Protein AF-A0A957XZV5-F1 (afdb_monomer)

Nearest PDB structures (foldseek):
  6sgz-assembly1_E  TM=3.075E-01  e=5.545E+00  Mycolicibacterium smegmatis MC2 155
  8gym-assembly1_n6  TM=3.623E-01  e=8.268E+00  Tetrahymena thermophila SB210
  8jwf-assembly1_A  TM=2.589E-01  e=3.719E+00  Plasmodium falciparum 3D7

Foldseek 3Di:
DDPCVLVVVLVVQLVVQCCCCVVPVCVPPVDLLVNLLSSLCSLLVSLLVVLCVVQVNDPVVVVVLVVLVVVVVPDPDPDRSNVSSVVSSVVSLVVSLVSCVVVVNVVSNVVSVVVSVVSSVCSVPVPPPPDPPDDDDPDDCPVCPDPVNVVVVVVVCVVVVD

pLDDT: mean 80.41, std 12.23, range [47.78, 96.62]

Mean predicted aligned error: 10.27 Å

Radius of gyration: 21.1 Å; Cα contacts (8 Å, |Δi|>4): 79; chains: 1; bounding box: 54×33×58 Å

Structure (mmCIF, N/CA/C/O backbone):
data_AF-A0A957XZV5-F1
#
_entry.id   AF-A0A957XZV5-F1
#
loop_
_atom_site.group_PDB
_atom_site.id
_atom_site.type_symbol
_atom_site.label_atom_id
_atom_site.label_alt_id
_atom_site.label_comp_id
_atom_site.label_asym_id
_atom_site.label_entity_id
_atom_site.label_seq_id
_atom_site.pdbx_PDB_ins_code
_atom_site.Cartn_x
_atom_site.Cartn_y
_atom_site.Cartn_z
_atom_site.occupancy
_atom_site.B_iso_or_equiv
_atom_site.auth_seq_id
_atom_site.auth_comp_id
_atom_site.auth_asym_id
_atom_site.auth_atom_id
_atom_site.pdbx_PDB_model_num
ATOM 1 N N . MET A 1 1 ? 14.937 -4.014 -14.383 1.00 73.31 1 MET A N 1
ATOM 2 C CA . MET A 1 1 ? 14.255 -5.087 -13.627 1.00 73.31 1 MET A CA 1
ATOM 3 C C . MET A 1 1 ? 13.323 -5.817 -14.583 1.00 73.31 1 MET A C 1
ATOM 5 O O . MET A 1 1 ? 12.602 -5.135 -15.305 1.00 73.31 1 MET A O 1
ATOM 9 N N . SER A 1 2 ? 13.385 -7.150 -14.669 1.00 85.44 2 SER A N 1
ATOM 10 C CA . SER A 1 2 ? 12.499 -7.909 -15.565 1.00 85.44 2 SER A CA 1
ATOM 11 C C . SER A 1 2 ? 11.058 -7.884 -15.053 1.00 85.44 2 SER A C 1
ATOM 13 O O . SER A 1 2 ? 10.819 -7.816 -13.847 1.00 85.44 2 SER A O 1
ATOM 15 N N . PHE A 1 3 ? 10.093 -7.979 -15.969 1.00 87.62 3 PHE A N 1
ATOM 16 C CA . PHE A 1 3 ? 8.679 -8.135 -15.627 1.00 87.62 3 PHE A CA 1
ATOM 17 C C . PHE A 1 3 ? 8.461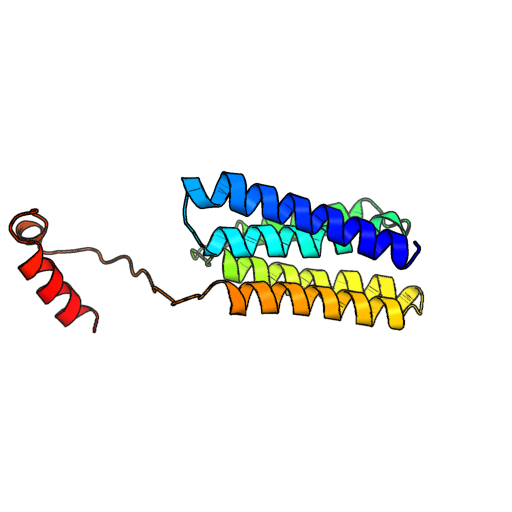 -9.376 -14.747 1.00 87.62 3 PHE A C 1
ATOM 19 O O . PHE A 1 3 ? 7.775 -9.312 -13.732 1.00 87.62 3 PHE A O 1
ATOM 26 N N . ILE A 1 4 ? 9.111 -10.490 -15.092 1.00 90.75 4 ILE A N 1
ATOM 27 C CA . ILE A 1 4 ? 8.979 -11.760 -14.367 1.00 90.75 4 ILE A CA 1
ATOM 28 C C . ILE A 1 4 ? 9.537 -11.636 -12.944 1.00 90.75 4 ILE A C 1
ATOM 30 O O . ILE A 1 4 ? 8.884 -12.072 -11.998 1.00 90.75 4 ILE A O 1
ATOM 34 N N . ASP A 1 5 ? 10.688 -10.985 -12.769 1.00 91.12 5 ASP A N 1
ATOM 35 C CA . ASP A 1 5 ? 11.313 -10.815 -11.449 1.00 91.12 5 ASP A CA 1
ATOM 36 C C . ASP A 1 5 ? 10.440 -9.955 -10.524 1.00 91.12 5 ASP A C 1
ATOM 38 O O . ASP A 1 5 ? 10.283 -10.263 -9.343 1.00 91.12 5 ASP A O 1
ATOM 42 N N . LEU A 1 6 ? 9.816 -8.903 -11.071 1.00 92.00 6 LEU A N 1
ATOM 43 C CA . LEU A 1 6 ? 8.911 -8.038 -10.314 1.00 92.00 6 LEU A CA 1
ATOM 44 C C . LEU A 1 6 ? 7.664 -8.784 -9.852 1.00 92.00 6 LEU A C 1
ATOM 46 O O . LEU A 1 6 ? 7.323 -8.741 -8.673 1.00 92.00 6 LEU A O 1
ATOM 50 N N . PHE A 1 7 ? 6.969 -9.459 -10.765 1.00 94.62 7 PHE A N 1
ATOM 51 C CA . PHE A 1 7 ? 5.702 -10.102 -10.422 1.00 94.62 7 PHE A CA 1
ATOM 52 C C . PHE A 1 7 ? 5.887 -11.384 -9.606 1.00 94.62 7 PHE A C 1
ATOM 54 O O . PHE A 1 7 ? 5.049 -11.679 -8.756 1.00 94.62 7 PHE A O 1
ATOM 61 N N . SER A 1 8 ? 6.989 -12.114 -9.794 1.00 94.25 8 SER A N 1
ATOM 62 C CA . SER A 1 8 ? 7.319 -13.267 -8.946 1.00 94.25 8 SER A CA 1
ATOM 63 C C . SER A 1 8 ? 7.685 -12.836 -7.524 1.00 94.25 8 SER A C 1
ATOM 65 O O . SER A 1 8 ? 7.135 -13.377 -6.563 1.00 94.25 8 SER A O 1
ATOM 67 N N . GLY A 1 9 ? 8.529 -11.809 -7.371 1.00 94.06 9 GLY A N 1
ATOM 68 C CA . GLY A 1 9 ? 8.841 -11.238 -6.063 1.00 94.06 9 GLY A CA 1
ATOM 69 C C . GLY A 1 9 ? 7.604 -10.651 -5.379 1.00 94.06 9 GLY A C 1
ATOM 70 O O . GLY A 1 9 ? 7.408 -10.869 -4.183 1.00 94.06 9 GLY A O 1
ATOM 71 N N . PHE A 1 10 ? 6.730 -9.985 -6.141 1.00 95.69 10 PHE A N 1
ATOM 72 C CA . PHE A 1 10 ? 5.449 -9.484 -5.649 1.00 95.69 10 PHE A CA 1
ATOM 73 C C . PHE A 1 10 ? 4.545 -10.618 -5.161 1.00 95.69 10 PHE A C 1
ATOM 75 O O . PHE A 1 10 ? 4.016 -10.538 -4.056 1.00 95.69 10 PHE A O 1
ATOM 82 N N . ALA A 1 11 ? 4.397 -11.691 -5.941 1.00 96.00 11 ALA A N 1
ATOM 83 C CA . ALA A 1 11 ? 3.568 -12.834 -5.570 1.00 96.00 11 ALA A CA 1
ATOM 84 C C . ALA A 1 11 ? 4.068 -13.508 -4.283 1.00 96.00 11 ALA A C 1
ATOM 86 O O . ALA A 1 11 ? 3.265 -13.822 -3.405 1.00 96.00 11 ALA A O 1
ATOM 87 N N . ILE A 1 12 ? 5.387 -13.672 -4.134 1.00 96.62 12 ILE A N 1
ATOM 88 C CA . ILE A 1 12 ? 5.994 -14.221 -2.913 1.00 96.62 12 ILE A CA 1
ATOM 89 C C . ILE A 1 12 ? 5.761 -13.279 -1.727 1.00 96.62 12 ILE A C 1
ATOM 91 O O . ILE A 1 12 ? 5.332 -13.731 -0.664 1.00 96.62 12 ILE A O 1
ATOM 95 N N . ASN A 1 13 ? 6.000 -11.974 -1.899 1.00 96.12 13 ASN A N 1
ATOM 96 C CA . ASN A 1 13 ? 5.767 -10.986 -0.845 1.00 96.12 13 ASN A CA 1
ATOM 97 C C . ASN A 1 13 ? 4.301 -10.981 -0.397 1.00 96.12 13 ASN A C 1
ATOM 99 O O . ASN A 1 13 ? 4.028 -11.044 0.801 1.00 96.12 13 ASN A O 1
ATOM 103 N N . LEU A 1 14 ? 3.371 -10.975 -1.352 1.00 95.75 14 LEU A N 1
ATOM 104 C CA . LEU A 1 14 ? 1.940 -10.998 -1.089 1.00 95.75 14 LEU A CA 1
ATOM 105 C C . LEU A 1 14 ? 1.525 -12.295 -0.386 1.00 95.75 14 LEU A C 1
ATOM 107 O O . LEU A 1 14 ? 0.782 -12.237 0.589 1.00 95.75 14 LEU A O 1
ATOM 111 N N . ALA A 1 15 ? 2.034 -13.451 -0.817 1.00 95.31 15 ALA A N 1
ATOM 112 C CA . ALA A 1 15 ? 1.742 -14.734 -0.180 1.00 95.31 15 ALA A CA 1
ATOM 113 C C . ALA A 1 15 ? 2.210 -14.769 1.284 1.00 95.31 15 ALA A C 1
ATOM 115 O O . ALA A 1 15 ? 1.448 -15.167 2.167 1.00 95.31 15 ALA A O 1
ATOM 116 N N . ILE A 1 16 ? 3.429 -14.294 1.558 1.00 96.12 16 ILE A N 1
ATOM 117 C CA . ILE A 1 16 ? 3.966 -14.204 2.923 1.00 96.12 16 ILE A CA 1
ATOM 118 C C . ILE A 1 16 ? 3.155 -13.205 3.755 1.00 96.12 16 ILE A C 1
ATOM 120 O O . ILE A 1 16 ? 2.782 -13.514 4.886 1.00 96.12 16 ILE A O 1
ATOM 124 N N . ALA A 1 17 ? 2.830 -12.034 3.202 1.00 94.12 17 ALA A N 1
ATOM 125 C CA . ALA A 1 17 ? 2.013 -11.035 3.885 1.00 94.12 17 ALA A CA 1
ATOM 126 C C . ALA A 1 17 ? 0.632 -11.600 4.249 1.00 94.12 17 ALA A C 1
ATOM 128 O O . ALA A 1 17 ? 0.195 -11.477 5.394 1.00 94.12 17 ALA A O 1
ATOM 129 N N . VAL A 1 18 ? -0.026 -12.294 3.316 1.00 91.81 18 VAL A N 1
ATOM 130 C CA . VAL A 1 18 ? -1.302 -12.978 3.561 1.00 91.81 18 VAL A CA 1
ATOM 131 C C . VAL A 1 18 ? -1.149 -14.056 4.631 1.00 91.81 18 VAL A C 1
ATOM 133 O O . VAL A 1 18 ? -1.994 -14.134 5.522 1.00 91.81 18 VAL A O 1
ATOM 136 N N . MET A 1 19 ? -0.073 -14.845 4.611 1.00 92.06 19 MET A N 1
ATOM 137 C CA . MET A 1 19 ? 0.179 -15.873 5.624 1.00 92.06 19 MET A CA 1
ATOM 138 C C . MET A 1 19 ? 0.368 -15.272 7.024 1.00 92.06 19 MET A C 1
ATOM 140 O O . MET A 1 19 ? -0.224 -15.768 7.979 1.00 92.06 19 MET A O 1
ATOM 144 N N . ILE A 1 20 ? 1.129 -14.184 7.157 1.00 90.38 20 ILE A N 1
ATOM 145 C CA . ILE A 1 20 ? 1.340 -13.497 8.442 1.00 90.38 20 ILE A CA 1
ATOM 146 C C . ILE A 1 20 ? 0.024 -12.905 8.947 1.00 90.38 20 ILE A C 1
ATOM 148 O O . ILE A 1 20 ? -0.378 -13.126 10.092 1.00 90.38 20 ILE A O 1
ATOM 152 N N . VAL A 1 21 ? -0.677 -12.165 8.090 1.00 89.12 21 VAL A N 1
ATOM 153 C CA . VAL A 1 21 ? -1.890 -11.454 8.494 1.00 89.12 21 VAL A CA 1
ATOM 154 C C . VAL A 1 21 ? -3.024 -12.434 8.795 1.00 89.12 21 VAL A C 1
ATOM 156 O O . VAL A 1 21 ? -3.732 -12.263 9.785 1.00 89.12 21 VAL A O 1
ATOM 159 N N . ARG A 1 22 ? -3.189 -13.492 7.997 1.00 82.50 22 ARG A N 1
ATOM 160 C CA . ARG A 1 22 ? -4.269 -14.472 8.179 1.00 82.50 22 ARG A CA 1
ATOM 161 C C . ARG A 1 22 ? -3.935 -15.548 9.211 1.00 82.50 22 ARG A C 1
ATOM 163 O O . ARG A 1 22 ? -4.824 -15.957 9.947 1.00 82.50 22 ARG A O 1
ATOM 170 N N . GLY A 1 23 ? -2.688 -16.009 9.256 1.00 84.06 23 GLY A N 1
ATOM 171 C CA . GLY A 1 23 ? -2.250 -17.093 10.137 1.00 84.06 23 GLY A CA 1
ATOM 172 C C . GLY A 1 23 ? -1.898 -16.641 11.551 1.00 84.06 23 GLY A C 1
ATOM 173 O O . GLY A 1 23 ? -2.083 -17.412 12.486 1.00 84.06 23 GLY A O 1
ATOM 174 N N . ILE A 1 24 ? -1.419 -15.404 11.720 1.00 86.00 24 ILE A N 1
ATOM 175 C CA . ILE A 1 24 ? -0.947 -14.902 13.019 1.00 86.00 24 ILE A CA 1
ATOM 176 C C . ILE A 1 24 ? -1.838 -13.766 13.522 1.00 86.00 24 ILE A C 1
ATOM 178 O O . ILE A 1 24 ? -2.352 -13.834 14.634 1.00 86.00 24 ILE A O 1
ATOM 182 N N . TYR A 1 25 ? -2.054 -12.721 12.718 1.00 83.25 25 TYR A N 1
ATOM 183 C CA . TYR A 1 25 ? -2.734 -11.514 13.203 1.00 83.25 25 TYR A CA 1
ATOM 184 C C . TYR A 1 25 ? -4.251 -11.694 13.382 1.00 83.25 25 TYR A C 1
ATOM 186 O O . TYR A 1 25 ? -4.796 -11.416 14.455 1.00 83.25 25 TYR A O 1
ATOM 194 N N . TYR A 1 26 ? -4.937 -12.164 12.338 1.00 80.38 26 TYR A N 1
ATOM 195 C CA . TYR A 1 26 ? -6.390 -12.319 12.322 1.00 80.38 26 TYR A CA 1
ATOM 196 C C . TYR A 1 26 ? -6.949 -13.185 13.466 1.00 80.38 26 TYR A C 1
ATOM 198 O O . TYR A 1 26 ? -7.911 -12.736 14.090 1.00 80.38 26 TYR A O 1
ATOM 206 N N . PRO A 1 27 ? -6.379 -14.359 13.817 1.00 74.44 27 PRO A N 1
ATOM 207 C CA . PRO A 1 27 ? -6.928 -15.177 14.901 1.00 74.44 27 PRO A CA 1
ATOM 208 C C . PRO A 1 27 ? -6.835 -14.512 16.280 1.00 74.44 27 PRO A C 1
ATOM 210 O O . PRO A 1 27 ? -7.623 -14.853 17.156 1.00 74.44 27 PRO A O 1
ATOM 213 N N . ILE A 1 28 ? -5.911 -13.565 16.474 1.00 74.12 28 ILE A N 1
ATOM 214 C CA . ILE A 1 28 ? -5.669 -12.928 17.775 1.00 74.12 28 ILE A CA 1
ATOM 215 C C . ILE A 1 28 ? -6.524 -11.671 17.955 1.00 74.12 28 ILE A C 1
ATOM 217 O O . ILE A 1 28 ? -7.136 -11.495 19.005 1.00 74.12 28 ILE A O 1
ATOM 221 N N . LYS A 1 29 ? -6.546 -10.773 16.960 1.00 68.00 29 LYS A N 1
ATOM 222 C CA . LYS A 1 29 ? -7.184 -9.449 17.098 1.00 68.00 29 LYS A CA 1
ATOM 223 C C . LYS A 1 29 ? -8.507 -9.288 16.352 1.00 68.00 29 LYS A C 1
ATOM 225 O O . LYS A 1 29 ? -9.204 -8.329 16.652 1.00 68.00 29 LYS A O 1
ATOM 230 N N . GLN A 1 30 ? -8.833 -10.168 15.397 1.00 65.88 30 GLN A N 1
ATOM 231 C CA . GLN A 1 30 ? -10.050 -10.182 14.554 1.00 65.88 30 GLN A CA 1
ATOM 232 C C . GLN A 1 30 ? -10.503 -8.839 13.930 1.00 65.88 30 GLN A C 1
ATOM 234 O O . GLN A 1 30 ? -11.541 -8.785 13.271 1.00 65.88 30 GLN A O 1
ATOM 239 N N . ASP A 1 31 ? -9.717 -7.766 14.046 1.00 70.25 31 ASP A N 1
ATOM 240 C CA . ASP A 1 31 ? -10.027 -6.470 13.459 1.00 70.25 31 ASP A CA 1
ATOM 241 C C . ASP A 1 31 ? -9.691 -6.472 11.963 1.00 70.25 31 ASP A C 1
ATOM 243 O O . ASP A 1 31 ? -8.532 -6.472 11.525 1.00 70.25 31 ASP A O 1
ATOM 247 N N . LYS A 1 32 ? -10.756 -6.475 11.163 1.00 71.31 32 LYS A N 1
ATOM 248 C CA . LYS A 1 32 ? -10.705 -6.538 9.702 1.00 71.31 32 LYS A CA 1
ATOM 249 C C . LYS A 1 32 ? -10.120 -5.267 9.072 1.00 71.31 32 LYS A C 1
ATOM 251 O O . LYS A 1 32 ? -9.586 -5.342 7.964 1.00 71.31 32 LYS A O 1
ATOM 256 N N . ASN A 1 33 ? -10.164 -4.118 9.756 1.00 73.12 33 ASN A N 1
ATOM 257 C CA . ASN A 1 33 ? -9.591 -2.869 9.240 1.00 73.12 33 ASN A CA 1
ATOM 258 C C . ASN A 1 33 ? -8.060 -2.948 9.172 1.00 73.12 33 ASN A C 1
ATOM 260 O O . ASN A 1 33 ? -7.442 -2.440 8.231 1.00 73.12 33 ASN A O 1
ATOM 264 N N . TYR A 1 34 ? -7.441 -3.636 10.133 1.00 80.50 34 TYR A N 1
ATOM 265 C CA . TYR A 1 34 ? -5.995 -3.844 10.148 1.00 80.50 34 TYR A CA 1
ATOM 266 C C . TYR A 1 34 ? -5.538 -4.888 9.129 1.00 80.50 34 TYR A C 1
ATOM 268 O O . TYR A 1 34 ? -4.479 -4.716 8.534 1.00 80.50 34 TYR A O 1
ATOM 276 N N . VAL A 1 35 ? -6.341 -5.923 8.858 1.00 85.31 35 VAL A N 1
ATOM 277 C CA . VAL A 1 35 ? -6.046 -6.895 7.788 1.00 85.31 35 VAL A CA 1
ATOM 278 C C . VAL A 1 35 ? -5.924 -6.192 6.438 1.00 85.31 35 VAL A C 1
ATOM 280 O O . VAL A 1 35 ? -4.913 -6.354 5.754 1.00 85.31 35 VAL A O 1
ATOM 283 N N . PHE A 1 36 ? -6.913 -5.356 6.096 1.00 86.38 36 PHE A N 1
ATOM 284 C CA . PHE A 1 36 ? -6.869 -4.517 4.897 1.00 86.38 36 PHE A CA 1
ATOM 285 C C . PHE A 1 36 ? -5.598 -3.663 4.874 1.00 86.38 36 PHE A C 1
ATOM 287 O O . PHE A 1 36 ? -4.824 -3.720 3.921 1.00 86.38 36 PHE A O 1
ATOM 294 N N . THR A 1 37 ? -5.367 -2.923 5.962 1.00 87.38 37 THR A N 1
ATOM 295 C CA . THR A 1 37 ? -4.233 -2.003 6.118 1.00 87.38 37 THR A CA 1
ATOM 296 C C . THR A 1 37 ? -2.904 -2.704 5.849 1.00 87.38 37 THR A C 1
ATOM 298 O O . THR A 1 37 ? -2.097 -2.215 5.063 1.00 87.38 37 THR A O 1
ATOM 301 N N . TYR A 1 38 ? -2.665 -3.862 6.467 1.00 89.00 38 TYR A N 1
ATOM 302 C CA . TYR A 1 38 ? -1.380 -4.550 6.359 1.00 89.00 38 TYR A CA 1
ATOM 303 C C . TYR A 1 38 ? -1.117 -5.108 4.962 1.00 89.00 38 TYR A C 1
ATOM 305 O O . TYR A 1 38 ? -0.011 -4.938 4.447 1.00 89.00 38 TYR A O 1
ATOM 313 N N . ILE A 1 39 ? -2.111 -5.734 4.324 1.00 92.06 39 ILE A N 1
ATOM 314 C CA . ILE A 1 39 ? -1.925 -6.286 2.973 1.00 92.06 39 ILE A CA 1
ATOM 315 C C . ILE A 1 39 ? -1.771 -5.165 1.943 1.00 92.06 39 ILE A C 1
ATOM 317 O O . ILE A 1 39 ? -0.887 -5.224 1.081 1.00 92.06 39 ILE A O 1
ATOM 321 N N . ALA A 1 40 ? -2.585 -4.116 2.059 1.00 91.25 40 ALA A N 1
ATOM 322 C CA . ALA A 1 40 ? -2.525 -2.964 1.175 1.00 91.25 40 ALA A CA 1
ATOM 323 C C . ALA A 1 40 ? -1.193 -2.205 1.322 1.00 91.25 40 ALA A C 1
ATOM 325 O O . ALA A 1 40 ? -0.559 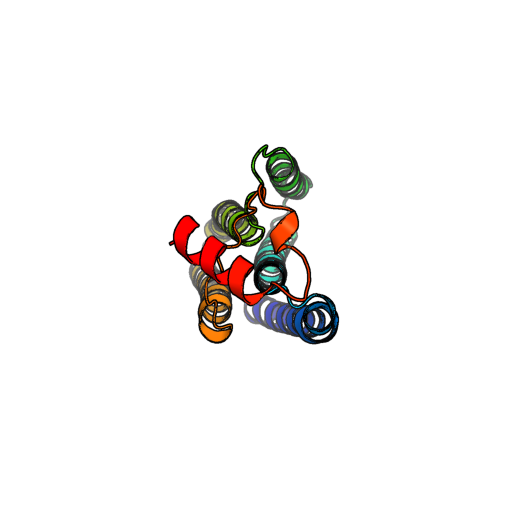-1.899 0.310 1.00 91.25 40 ALA A O 1
ATOM 326 N N . PHE A 1 41 ? -0.706 -1.989 2.554 1.00 90.00 41 PHE A N 1
ATOM 327 C CA . PHE A 1 41 ? 0.620 -1.408 2.788 1.00 90.00 41 PHE A CA 1
ATOM 328 C C . PHE A 1 41 ? 1.753 -2.280 2.262 1.00 90.00 41 PHE A C 1
ATOM 330 O O . PHE A 1 41 ? 2.633 -1.756 1.583 1.00 90.00 41 PHE A O 1
ATOM 337 N N . SER A 1 42 ? 1.733 -3.592 2.518 1.00 91.88 42 SER A N 1
ATOM 338 C CA . SER A 1 42 ? 2.767 -4.497 1.996 1.00 91.88 42 SER A CA 1
ATOM 339 C C . SER A 1 42 ? 2.853 -4.413 0.471 1.00 91.88 42 SER A C 1
ATOM 341 O O . SER A 1 42 ? 3.942 -4.285 -0.084 1.00 91.88 42 SER A O 1
ATOM 343 N N . THR A 1 43 ? 1.696 -4.394 -0.197 1.00 93.69 43 THR A N 1
ATOM 344 C CA . THR A 1 43 ? 1.582 -4.305 -1.659 1.00 93.69 43 THR A CA 1
ATOM 345 C C . THR A 1 43 ? 2.215 -3.027 -2.204 1.00 93.69 43 THR A C 1
ATOM 347 O O . THR A 1 43 ? 3.092 -3.087 -3.065 1.00 93.69 43 THR A O 1
ATOM 350 N N . ILE A 1 44 ? 1.801 -1.860 -1.703 1.00 91.31 44 ILE A N 1
ATOM 351 C C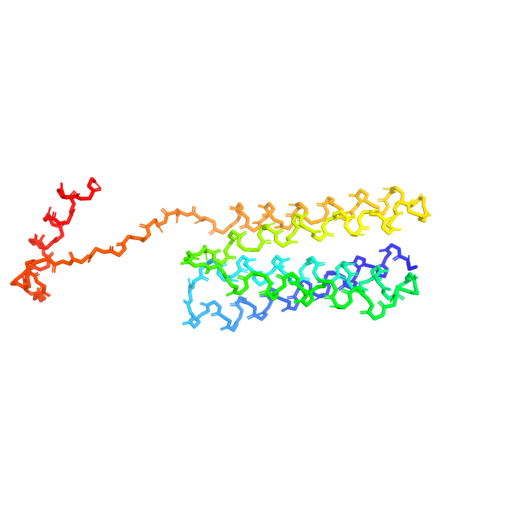A . ILE A 1 44 ? 2.299 -0.583 -2.228 1.00 91.31 44 ILE A CA 1
ATOM 352 C C . ILE A 1 44 ? 3.776 -0.360 -1.870 1.00 91.31 44 ILE A C 1
ATOM 354 O O . ILE A 1 44 ? 4.535 0.120 -2.708 1.00 91.31 44 ILE A O 1
ATOM 358 N N . ILE A 1 45 ? 4.211 -0.754 -0.665 1.00 88.56 45 ILE A N 1
ATOM 359 C CA . ILE A 1 45 ? 5.607 -0.603 -0.231 1.00 88.56 45 ILE A CA 1
ATOM 360 C C . ILE A 1 45 ? 6.518 -1.486 -1.079 1.00 88.56 45 ILE A C 1
ATOM 362 O O . ILE A 1 45 ? 7.581 -1.021 -1.481 1.00 88.56 45 ILE A O 1
ATOM 366 N N . TYR A 1 46 ? 6.102 -2.715 -1.402 1.00 91.56 46 TYR A N 1
ATOM 367 C CA . TYR A 1 46 ? 6.869 -3.587 -2.290 1.00 91.56 46 TYR A CA 1
ATOM 368 C C . TYR A 1 46 ? 7.151 -2.908 -3.636 1.00 91.56 46 TYR A C 1
ATOM 370 O O . TYR A 1 46 ? 8.311 -2.801 -4.035 1.00 91.56 46 TYR A O 1
ATOM 378 N N . PHE A 1 47 ? 6.114 -2.396 -4.311 1.00 90.56 47 PHE A N 1
ATOM 379 C CA . PHE A 1 47 ? 6.289 -1.739 -5.608 1.00 90.56 47 PHE A CA 1
ATOM 380 C C . PHE A 1 47 ? 7.114 -0.458 -5.501 1.00 90.56 47 PHE A C 1
ATOM 382 O O . PHE A 1 47 ? 8.035 -0.263 -6.293 1.00 90.56 47 PHE A O 1
ATOM 389 N N . VAL A 1 48 ? 6.838 0.387 -4.503 1.00 86.25 48 VAL A N 1
ATOM 390 C CA . VAL A 1 48 ? 7.630 1.599 -4.252 1.00 86.25 48 VAL A CA 1
ATOM 391 C C . VAL A 1 48 ? 9.105 1.232 -4.094 1.00 86.25 48 VAL A C 1
ATOM 393 O O . VAL A 1 48 ? 9.939 1.754 -4.825 1.00 86.25 48 VAL A O 1
ATOM 396 N N . MET A 1 49 ? 9.439 0.278 -3.225 1.00 83.75 49 MET A N 1
ATOM 397 C CA . MET A 1 49 ? 10.827 -0.128 -2.998 1.00 83.75 49 MET A CA 1
ATOM 398 C C . MET A 1 49 ? 11.478 -0.731 -4.246 1.00 83.75 49 MET A C 1
ATOM 400 O O . MET A 1 49 ? 12.601 -0.352 -4.574 1.00 83.75 49 MET A O 1
ATOM 404 N N . ALA A 1 50 ? 10.773 -1.597 -4.981 1.00 85.00 50 ALA A N 1
ATOM 405 C CA . ALA A 1 50 ? 11.287 -2.217 -6.202 1.00 85.00 50 ALA A CA 1
ATOM 406 C C . ALA A 1 50 ? 11.733 -1.174 -7.243 1.00 85.00 50 ALA A C 1
ATOM 408 O O . ALA A 1 50 ? 12.804 -1.302 -7.841 1.00 85.00 50 ALA A O 1
ATOM 409 N N . PHE A 1 51 ? 10.949 -0.107 -7.420 1.00 80.62 51 PHE A N 1
ATOM 410 C CA . PHE A 1 51 ? 11.291 0.955 -8.366 1.00 80.62 51 PHE A CA 1
ATOM 411 C C . PHE A 1 51 ? 12.320 1.942 -7.818 1.00 80.62 51 PHE A C 1
A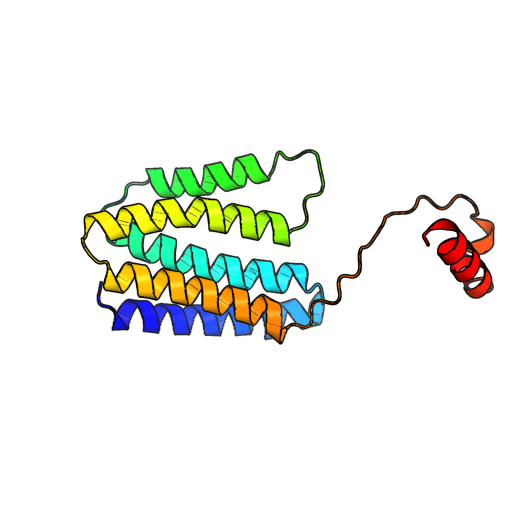TOM 413 O O . PHE A 1 51 ? 13.142 2.442 -8.587 1.00 80.62 51 PHE A O 1
ATOM 420 N N . LEU A 1 52 ? 12.356 2.169 -6.504 1.00 75.44 52 LEU A N 1
ATOM 421 C CA . LEU A 1 52 ? 13.367 3.027 -5.886 1.00 75.44 52 LEU A CA 1
ATOM 422 C C . LEU A 1 52 ? 14.772 2.449 -5.960 1.00 75.44 52 LEU A C 1
ATOM 424 O O . LEU A 1 52 ? 15.703 3.169 -6.317 1.00 75.44 52 LEU A O 1
ATOM 428 N N . THR A 1 53 ? 14.927 1.153 -5.697 1.00 69.00 53 THR A N 1
ATOM 429 C CA . THR A 1 53 ? 16.231 0.487 -5.808 1.00 69.00 53 THR A CA 1
ATOM 430 C C . THR A 1 53 ? 16.752 0.506 -7.248 1.00 69.00 53 THR A C 1
ATOM 432 O O . THR A 1 53 ? 17.957 0.553 -7.465 1.00 69.00 53 THR A O 1
ATOM 435 N N . SER A 1 54 ? 15.855 0.513 -8.239 1.00 63.91 54 SER A N 1
ATOM 436 C CA . SER A 1 54 ? 16.222 0.492 -9.660 1.00 63.91 54 SER A CA 1
ATOM 437 C C . SER A 1 54 ? 16.621 1.849 -10.251 1.00 63.91 54 SER A C 1
ATOM 439 O O . SER A 1 54 ? 17.239 1.887 -11.310 1.00 63.91 54 SER A O 1
ATOM 441 N N . ALA A 1 55 ? 16.257 2.955 -9.600 1.00 60.81 55 ALA A N 1
ATOM 442 C CA . ALA A 1 55 ? 16.315 4.290 -10.192 1.00 60.81 55 ALA A CA 1
ATOM 443 C C . ALA A 1 55 ? 17.504 5.144 -9.715 1.00 60.81 55 ALA A C 1
ATOM 445 O O . ALA A 1 55 ? 17.465 6.359 -9.889 1.00 60.81 55 ALA A O 1
ATOM 446 N N . GLU A 1 56 ? 18.512 4.547 -9.061 1.00 59.25 56 GLU A N 1
ATOM 447 C CA . GLU A 1 56 ? 19.540 5.290 -8.301 1.00 59.25 56 GLU A CA 1
ATOM 448 C C . GLU A 1 56 ? 18.903 6.372 -7.403 1.00 59.25 56 GLU A C 1
ATOM 450 O O . GLU A 1 56 ? 19.448 7.457 -7.186 1.00 59.25 56 GLU A O 1
ATOM 455 N N . LEU A 1 57 ? 17.683 6.114 -6.913 1.00 58.19 57 LEU A N 1
ATOM 456 C CA . LEU A 1 57 ? 16.936 7.102 -6.155 1.00 58.19 57 LEU A CA 1
ATOM 457 C C . LEU A 1 57 ? 17.534 7.196 -4.757 1.00 58.19 57 LEU A C 1
ATOM 459 O O . LEU A 1 57 ? 17.591 6.227 -4.001 1.00 58.19 57 LEU A O 1
ATOM 463 N N . SER A 1 58 ? 18.014 8.400 -4.456 1.00 56.84 58 SER A N 1
ATOM 464 C CA . SER A 1 58 ? 18.735 8.722 -3.237 1.00 56.84 58 SER A CA 1
ATOM 465 C C . SER A 1 58 ? 17.881 8.511 -1.986 1.00 56.84 58 SER A C 1
ATOM 467 O O . SER A 1 58 ? 16.647 8.481 -2.017 1.00 56.84 58 SER A O 1
ATOM 469 N N . VAL A 1 59 ? 18.582 8.472 -0.854 1.00 60.47 59 VAL A N 1
ATOM 470 C CA . VAL A 1 59 ? 18.109 8.644 0.529 1.00 60.47 59 VAL A CA 1
ATOM 471 C C . VAL A 1 59 ? 16.868 9.564 0.672 1.00 60.47 59 VAL A C 1
ATOM 473 O O . VAL A 1 59 ? 16.036 9.338 1.552 1.00 60.47 59 VAL A O 1
ATOM 476 N N . GLY A 1 60 ? 16.678 10.546 -0.222 1.00 64.88 60 GLY A N 1
ATOM 477 C CA . GLY A 1 60 ? 15.518 11.440 -0.288 1.00 64.88 60 GLY A CA 1
ATOM 478 C C . GLY A 1 60 ? 14.139 10.774 -0.411 1.00 64.88 60 GLY A C 1
ATOM 479 O O . GLY A 1 60 ? 13.180 11.314 0.140 1.00 64.88 60 GLY A O 1
ATOM 480 N N . VAL A 1 61 ? 13.994 9.601 -1.044 1.00 66.12 61 VAL A N 1
ATOM 481 C CA . VAL A 1 61 ? 12.666 8.942 -1.078 1.00 66.12 61 VAL A CA 1
ATOM 482 C C . VAL A 1 61 ? 12.349 8.206 0.218 1.00 66.12 61 VAL A C 1
ATOM 484 O O . VAL A 1 61 ? 11.207 8.251 0.679 1.00 66.12 61 VAL A O 1
ATOM 487 N N . GLY A 1 62 ? 13.361 7.620 0.864 1.00 68.12 62 GLY A N 1
ATOM 488 C CA . GLY A 1 62 ? 13.219 7.129 2.235 1.00 68.12 62 GLY A CA 1
ATOM 489 C C . GLY A 1 62 ? 12.723 8.248 3.157 1.00 68.12 62 GLY A C 1
ATOM 490 O O . GLY A 1 62 ? 11.738 8.068 3.871 1.00 68.12 62 GLY A O 1
ATOM 491 N N . PHE A 1 63 ? 13.314 9.443 3.045 1.00 68.19 63 PHE A N 1
ATOM 492 C CA . PHE A 1 63 ? 12.842 10.638 3.752 1.00 68.19 63 PHE A CA 1
ATOM 493 C C . PHE A 1 63 ? 11.412 11.054 3.375 1.00 68.19 63 PHE A C 1
ATOM 495 O O . PHE A 1 63 ? 10.648 11.415 4.266 1.00 68.19 63 PHE A O 1
ATOM 502 N N . GLY A 1 64 ? 11.014 10.965 2.102 1.00 70.00 64 GLY A N 1
ATOM 503 C CA . GLY A 1 64 ? 9.641 11.245 1.667 1.00 70.00 64 GLY A CA 1
ATOM 504 C C . GLY A 1 64 ? 8.606 10.313 2.307 1.00 70.00 64 GLY A C 1
ATOM 505 O O . GLY A 1 64 ? 7.574 10.774 2.795 1.00 70.00 64 GLY A O 1
ATOM 506 N N . LEU A 1 65 ? 8.909 9.013 2.390 1.00 69.81 65 LEU A N 1
ATOM 507 C CA . LEU A 1 65 ? 8.032 8.032 3.035 1.00 69.81 65 LEU A CA 1
ATOM 508 C C . LEU A 1 65 ? 7.942 8.263 4.554 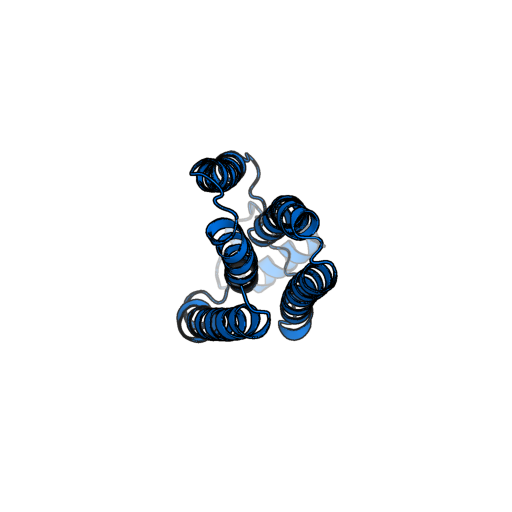1.00 69.81 65 LEU A C 1
ATOM 510 O O . LEU A 1 65 ? 6.847 8.258 5.120 1.00 69.81 65 LEU A O 1
ATOM 514 N N . PHE A 1 66 ? 9.074 8.555 5.206 1.00 66.12 66 PHE A N 1
ATOM 515 C CA . PHE A 1 66 ? 9.119 8.942 6.623 1.00 66.12 66 PHE A CA 1
ATOM 516 C C . PHE A 1 66 ? 8.368 10.253 6.909 1.00 66.12 66 PHE A C 1
ATOM 518 O O . PHE A 1 66 ? 7.703 10.362 7.943 1.00 66.12 66 PHE A O 1
ATOM 525 N N . ALA A 1 67 ? 8.424 11.236 6.006 1.00 72.38 67 ALA A N 1
ATOM 526 C CA . ALA A 1 67 ? 7.698 12.498 6.140 1.00 72.38 67 ALA A CA 1
ATOM 527 C C . ALA A 1 67 ? 6.178 12.286 6.068 1.00 72.38 67 ALA A C 1
ATOM 529 O O . ALA A 1 67 ? 5.445 12.840 6.888 1.00 72.38 67 ALA A O 1
ATOM 530 N N . ILE A 1 68 ? 5.704 11.423 5.161 1.00 71.56 68 ILE A N 1
ATOM 531 C CA . ILE A 1 68 ? 4.282 11.058 5.065 1.00 71.56 68 ILE A CA 1
ATOM 532 C C . ILE A 1 68 ? 3.809 10.399 6.368 1.00 71.56 68 ILE A C 1
ATOM 534 O O . ILE A 1 68 ? 2.794 10.818 6.926 1.00 71.56 68 ILE A O 1
ATOM 538 N N . PHE A 1 69 ? 4.562 9.433 6.908 1.00 66.12 69 PHE A N 1
ATOM 539 C CA . PHE A 1 69 ? 4.231 8.809 8.197 1.00 66.12 69 PHE A CA 1
ATOM 540 C C . PHE A 1 69 ? 4.284 9.795 9.373 1.00 66.12 69 PHE A C 1
ATOM 542 O O . PHE A 1 69 ? 3.468 9.701 10.290 1.00 66.12 69 PHE A O 1
ATOM 549 N N . SER A 1 70 ? 5.193 10.772 9.331 1.00 65.94 70 SER A N 1
ATOM 550 C CA . SER A 1 70 ? 5.286 11.821 10.352 1.00 65.94 70 SER A CA 1
ATOM 551 C C . SER A 1 70 ? 4.053 12.727 10.334 1.00 65.94 70 SER A C 1
ATOM 553 O O . SER A 1 70 ? 3.459 12.955 11.382 1.00 65.94 70 SER A O 1
ATOM 555 N N . VAL A 1 71 ? 3.606 13.179 9.156 1.00 66.88 71 VAL A N 1
ATOM 556 C CA . VAL A 1 71 ? 2.394 14.009 9.007 1.00 66.88 71 VAL A CA 1
ATOM 557 C C . VAL A 1 71 ? 1.125 13.228 9.363 1.00 66.88 71 VAL A C 1
ATOM 559 O O . VAL A 1 71 ? 0.229 13.771 10.011 1.00 66.88 71 VAL A O 1
ATOM 562 N N . LEU A 1 72 ? 1.051 11.944 8.997 1.00 64.56 72 LEU A N 1
ATOM 563 C CA . LEU A 1 72 ? -0.072 11.065 9.344 1.00 64.56 72 LEU A CA 1
ATOM 564 C C . LEU A 1 72 ? -0.227 10.860 10.860 1.00 64.56 72 LEU A C 1
ATOM 566 O O . LEU A 1 72 ? -1.348 10.673 11.330 1.00 64.56 72 LEU A O 1
ATOM 570 N N . ARG A 1 73 ? 0.863 10.949 11.634 1.00 65.50 73 ARG A N 1
ATOM 571 C CA . ARG A 1 73 ? 0.849 10.798 13.098 1.00 65.50 73 ARG A CA 1
ATOM 572 C C . ARG A 1 73 ? 0.294 12.021 13.847 1.00 65.50 73 ARG A C 1
ATOM 574 O O . ARG A 1 73 ? -0.149 11.865 14.978 1.00 65.50 73 ARG A O 1
ATOM 581 N N . TYR A 1 74 ? 0.284 13.214 13.243 1.00 55.81 74 TYR A N 1
ATOM 582 C CA . TYR A 1 74 ? -0.104 14.475 13.908 1.00 55.81 74 TYR A CA 1
ATOM 583 C C . TYR A 1 74 ? -1.571 14.893 13.699 1.00 55.81 74 TYR A C 1
ATOM 585 O O . TYR A 1 74 ? -1.928 16.057 13.882 1.00 55.81 74 TYR A O 1
ATOM 593 N N . ARG A 1 75 ? -2.449 13.965 13.312 1.00 65.81 75 ARG A N 1
ATOM 594 C CA . ARG A 1 75 ? -3.862 14.268 13.044 1.00 65.81 75 ARG A CA 1
ATOM 595 C C . ARG A 1 75 ? -4.645 14.213 14.361 1.00 65.81 75 ARG A C 1
ATOM 597 O O . ARG A 1 75 ? -4.601 13.216 15.070 1.00 65.81 75 ARG A O 1
ATOM 604 N N . THR A 1 76 ? -5.354 15.293 14.682 1.00 53.97 76 THR A N 1
ATOM 605 C CA . THR A 1 76 ? -6.139 15.470 15.918 1.00 53.97 76 THR A CA 1
ATOM 606 C C . THR A 1 76 ? -7.469 14.705 15.934 1.00 53.97 76 THR A C 1
ATOM 608 O O . THR A 1 76 ? -8.098 14.630 16.986 1.00 53.97 76 THR A O 1
ATOM 611 N N . SER A 1 77 ? -7.897 14.116 14.810 1.00 57.72 77 SER A N 1
ATOM 612 C CA . SER A 1 77 ? -9.031 13.187 14.749 1.00 57.72 77 SER A CA 1
ATOM 613 C C . SER A 1 77 ? -8.548 11.744 14.607 1.00 57.72 77 SER A C 1
ATOM 615 O O . SER A 1 77 ? -7.570 11.462 13.909 1.00 57.72 77 SER A O 1
ATOM 617 N N . THR A 1 78 ? -9.248 10.817 15.259 1.00 62.50 78 THR A N 1
ATOM 618 C CA . THR A 1 78 ? -9.048 9.369 15.133 1.00 62.50 78 THR A CA 1
ATOM 619 C C . THR A 1 78 ? -9.500 8.900 13.748 1.00 62.50 78 THR A C 1
ATOM 621 O O . THR A 1 78 ? -10.571 8.329 13.576 1.00 62.50 78 THR A O 1
ATOM 624 N N . MET A 1 79 ? -8.692 9.187 12.726 1.00 65.44 79 MET A N 1
ATOM 625 C CA . MET A 1 79 ? -8.920 8.708 11.363 1.00 65.44 79 MET A CA 1
ATOM 626 C C . MET A 1 79 ? -8.817 7.181 11.357 1.00 65.44 79 MET A C 1
ATOM 628 O O . MET A 1 79 ? -7.915 6.611 11.980 1.00 65.44 79 MET A O 1
ATOM 632 N N . SER A 1 80 ? -9.744 6.504 10.682 1.00 74.00 80 SER A N 1
ATOM 633 C CA . SER A 1 80 ? -9.727 5.043 10.661 1.00 74.00 80 SER A CA 1
ATOM 634 C C . SER A 1 80 ? -8.444 4.549 9.983 1.00 74.00 80 SER A C 1
ATOM 636 O O . SER A 1 80 ? -7.927 5.161 9.042 1.00 74.00 80 SER A O 1
ATOM 638 N N . THR A 1 81 ? -7.908 3.415 10.437 1.00 77.25 81 THR A N 1
ATOM 639 C CA . THR A 1 81 ? -6.665 2.853 9.877 1.00 77.25 81 THR A CA 1
ATOM 640 C C . THR A 1 81 ? -6.786 2.599 8.363 1.00 77.25 81 THR A C 1
ATOM 642 O O . THR A 1 81 ? -5.826 2.784 7.611 1.00 77.25 81 THR A O 1
ATOM 645 N N . ARG A 1 82 ? -8.000 2.288 7.885 1.00 78.50 82 ARG A N 1
ATOM 646 C CA . ARG A 1 82 ? -8.319 2.138 6.459 1.00 78.50 82 ARG A CA 1
ATOM 647 C C . ARG A 1 82 ? -8.150 3.449 5.682 1.00 78.50 82 ARG A C 1
ATOM 649 O O . ARG A 1 82 ? -7.488 3.453 4.648 1.00 78.50 82 ARG A O 1
ATOM 656 N N . GLU A 1 83 ? -8.705 4.560 6.162 1.00 81.81 83 GLU A N 1
ATOM 657 C CA . GLU A 1 83 ? -8.582 5.867 5.490 1.00 81.81 83 GLU A CA 1
ATOM 658 C C . GLU A 1 83 ? -7.123 6.323 5.403 1.00 81.81 83 GLU A C 1
ATOM 660 O O . GLU A 1 83 ? -6.701 6.875 4.386 1.00 81.81 83 GLU A O 1
ATOM 665 N N . MET A 1 84 ? -6.325 6.044 6.441 1.00 81.19 84 MET A N 1
ATOM 666 C CA . MET A 1 84 ? -4.883 6.325 6.415 1.00 81.19 84 MET A CA 1
ATOM 667 C C . MET A 1 84 ? -4.179 5.515 5.326 1.00 81.19 84 MET A C 1
ATOM 669 O O . MET A 1 84 ? -3.328 6.047 4.613 1.00 81.19 84 MET A O 1
ATOM 673 N N . THR A 1 85 ? -4.572 4.252 5.169 1.00 85.75 85 THR A N 1
ATOM 674 C CA . THR A 1 85 ? -4.042 3.355 4.137 1.00 85.75 85 THR A CA 1
ATOM 675 C C . THR A 1 85 ? -4.368 3.861 2.735 1.00 85.75 85 THR A C 1
ATOM 677 O O . THR A 1 85 ? -3.470 3.976 1.903 1.00 85.75 85 THR A O 1
ATOM 680 N N . TYR A 1 86 ? -5.627 4.228 2.475 1.00 87.06 86 TYR A N 1
ATOM 681 C CA . TYR A 1 86 ? -6.026 4.794 1.183 1.00 87.06 86 TYR A CA 1
ATOM 682 C C . TYR A 1 86 ? -5.283 6.095 0.877 1.00 87.06 86 TYR A C 1
ATOM 684 O O . TYR A 1 86 ? -4.768 6.255 -0.230 1.00 87.06 86 TYR A O 1
ATOM 692 N N . LEU A 1 87 ? -5.160 6.997 1.857 1.00 85.12 87 LEU A N 1
ATOM 693 C CA . LEU A 1 87 ? -4.420 8.243 1.669 1.00 85.12 87 LEU A CA 1
ATOM 694 C C . LEU A 1 87 ? -2.965 7.974 1.275 1.00 85.12 87 LEU A C 1
ATOM 696 O O . LEU A 1 87 ? -2.447 8.577 0.339 1.00 85.12 87 LEU A O 1
ATOM 700 N N . PHE A 1 88 ? -2.312 7.050 1.972 1.00 84.38 88 PHE A N 1
ATOM 701 C CA . PHE A 1 88 ? -0.937 6.680 1.676 1.00 84.38 88 PHE A CA 1
ATOM 702 C C . PHE A 1 88 ? -0.781 6.103 0.267 1.00 84.38 88 PHE A C 1
ATOM 704 O O . PHE A 1 88 ? 0.136 6.500 -0.446 1.00 84.38 88 PHE A O 1
ATOM 711 N N . ILE A 1 89 ? -1.686 5.217 -0.162 1.00 88.69 89 ILE A N 1
ATOM 712 C CA . ILE A 1 89 ? -1.663 4.644 -1.515 1.00 88.69 89 ILE A CA 1
ATOM 713 C C . ILE A 1 89 ? -1.804 5.743 -2.568 1.00 88.69 89 ILE A C 1
ATOM 715 O O . ILE A 1 89 ? -1.017 5.790 -3.511 1.00 88.69 89 ILE A O 1
ATOM 719 N N . VAL A 1 90 ? -2.757 6.661 -2.388 1.00 89.19 90 VAL A N 1
ATOM 720 C CA . VAL A 1 90 ? -2.987 7.772 -3.325 1.00 89.19 90 VAL A CA 1
ATOM 721 C C . VAL A 1 90 ? -1.782 8.715 -3.394 1.00 89.19 90 VAL A C 1
ATOM 723 O O . VAL A 1 90 ? -1.493 9.239 -4.465 1.00 89.19 90 VAL A O 1
ATOM 726 N N . ILE A 1 91 ? -1.040 8.900 -2.298 1.00 85.00 91 ILE A N 1
ATOM 727 C CA . ILE A 1 91 ? 0.195 9.702 -2.289 1.00 85.00 91 ILE A CA 1
ATOM 728 C C . ILE A 1 91 ? 1.373 8.940 -2.923 1.00 85.00 91 ILE A C 1
ATOM 730 O O . ILE A 1 91 ? 2.188 9.536 -3.629 1.00 85.00 91 ILE A O 1
ATOM 734 N N . ALA A 1 92 ? 1.474 7.629 -2.699 1.00 84.12 92 ALA A N 1
ATOM 735 C CA . ALA A 1 92 ? 2.554 6.797 -3.229 1.00 84.12 92 ALA A CA 1
ATOM 736 C C . ALA A 1 92 ? 2.432 6.552 -4.746 1.00 84.12 92 ALA A C 1
ATOM 738 O O . ALA A 1 92 ? 3.447 6.478 -5.444 1.00 84.12 92 ALA A O 1
ATOM 739 N N . LEU A 1 93 ? 1.204 6.463 -5.270 1.00 89.25 93 LEU A N 1
ATOM 740 C CA . LEU A 1 93 ? 0.922 6.185 -6.682 1.00 89.25 93 LEU A CA 1
ATOM 741 C C . LEU A 1 93 ? 1.594 7.180 -7.653 1.00 89.25 93 LEU A C 1
ATOM 743 O O . LEU A 1 93 ? 2.298 6.720 -8.553 1.00 89.25 93 LEU A O 1
ATOM 747 N N . PRO A 1 94 ? 1.468 8.516 -7.500 1.00 87.38 94 PRO A N 1
ATOM 748 C CA . PRO A 1 94 ? 2.159 9.482 -8.357 1.00 87.38 94 PRO A CA 1
ATOM 749 C C . PRO A 1 94 ? 3.682 9.350 -8.328 1.00 87.38 94 PRO A C 1
ATOM 751 O O . PRO A 1 94 ? 4.326 9.488 -9.368 1.00 87.38 94 PRO A O 1
ATOM 754 N N . VAL A 1 95 ? 4.260 9.062 -7.156 1.00 81.44 95 VAL A N 1
ATOM 755 C CA . VAL A 1 95 ? 5.711 8.878 -7.003 1.00 81.44 95 VAL A CA 1
ATOM 756 C C . VAL A 1 95 ? 6.170 7.682 -7.833 1.00 81.44 95 VAL A C 1
ATOM 758 O O . VAL A 1 95 ? 7.085 7.807 -8.644 1.00 81.44 95 VAL A O 1
ATOM 761 N N . MET A 1 96 ? 5.486 6.547 -7.696 1.00 86.25 96 MET A N 1
ATOM 762 C CA . MET A 1 96 ? 5.771 5.333 -8.460 1.00 86.25 96 MET A CA 1
ATOM 763 C C . MET A 1 96 ? 5.550 5.532 -9.970 1.00 86.25 96 MET A C 1
ATOM 765 O O . MET A 1 96 ? 6.415 5.184 -10.776 1.00 86.25 96 MET A O 1
ATOM 769 N N . ASN A 1 97 ? 4.425 6.138 -10.362 1.00 88.94 97 ASN A N 1
ATOM 770 C CA . ASN A 1 97 ? 4.091 6.379 -11.768 1.00 88.94 97 ASN A CA 1
ATOM 771 C C . ASN A 1 97 ? 5.106 7.312 -12.441 1.00 88.94 97 ASN A C 1
ATOM 773 O O . ASN A 1 97 ? 5.527 7.041 -13.562 1.00 88.94 97 ASN A O 1
ATOM 777 N N . SER A 1 98 ? 5.568 8.354 -11.743 1.00 84.38 98 SER A N 1
ATOM 778 C CA . SER A 1 98 ? 6.604 9.270 -12.239 1.00 84.38 98 SER A CA 1
ATOM 779 C C . SER A 1 98 ? 7.917 8.548 -12.570 1.00 84.38 98 SER A C 1
ATOM 781 O O . SER A 1 98 ? 8.527 8.815 -13.606 1.00 84.38 98 SER A O 1
ATOM 783 N N . ILE A 1 99 ? 8.330 7.582 -11.740 1.00 81.44 99 ILE A N 1
ATOM 784 C CA . ILE A 1 99 ? 9.548 6.787 -11.971 1.00 81.44 99 ILE A CA 1
ATOM 785 C C . ILE A 1 99 ? 9.393 5.910 -13.221 1.00 81.44 99 ILE A C 1
ATOM 787 O O . ILE A 1 99 ? 10.271 5.890 -14.083 1.00 81.44 99 ILE A O 1
ATOM 791 N N . LEU A 1 100 ? 8.253 5.231 -13.354 1.00 82.81 100 LEU A N 1
ATOM 792 C CA . LEU A 1 100 ? 7.959 4.342 -14.483 1.00 82.81 100 LEU A CA 1
ATOM 793 C C . LEU A 1 100 ? 7.821 5.088 -15.818 1.00 82.81 100 LEU A C 1
ATOM 795 O O . LEU A 1 100 ? 8.272 4.592 -16.855 1.00 82.81 100 LEU A O 1
ATOM 799 N N . MET A 1 101 ? 7.245 6.294 -15.796 1.00 83.69 101 MET A N 1
ATOM 800 C CA . MET A 1 101 ? 7.116 7.144 -16.983 1.00 83.69 101 MET A CA 1
ATOM 801 C C . MET A 1 101 ? 8.477 7.601 -17.522 1.00 83.69 101 MET A C 1
ATOM 803 O O . MET A 1 101 ? 8.651 7.651 -18.738 1.00 83.69 101 MET A O 1
ATOM 807 N N . ARG A 1 102 ? 9.467 7.866 -16.654 1.00 77.94 102 ARG A N 1
ATOM 808 C CA . ARG A 1 102 ? 10.833 8.235 -17.087 1.00 77.94 102 ARG A CA 1
ATOM 809 C C . ARG A 1 102 ? 11.515 7.137 -17.902 1.00 77.94 102 ARG A C 1
ATOM 811 O O . ARG A 1 102 ? 12.268 7.446 -18.816 1.00 77.94 102 ARG A O 1
ATOM 818 N N . GLY A 1 103 ? 11.231 5.872 -17.595 1.00 72.75 103 GLY A N 1
ATOM 819 C CA . GLY A 1 103 ? 11.751 4.721 -18.339 1.00 72.75 103 GLY A CA 1
ATOM 820 C C . GLY A 1 103 ? 10.980 4.389 -19.622 1.00 72.75 103 GLY A C 1
ATOM 821 O O . GLY A 1 103 ? 11.264 3.363 -20.232 1.00 72.75 103 GLY A O 1
ATOM 822 N N . ASN A 1 104 ? 9.975 5.194 -20.005 1.00 75.25 104 ASN A N 1
ATOM 823 C CA . ASN A 1 104 ? 9.027 4.919 -21.096 1.00 75.25 104 ASN A CA 1
ATOM 824 C C . ASN A 1 104 ? 8.349 3.530 -20.993 1.00 75.25 104 ASN A C 1
ATOM 826 O O . ASN A 1 104 ? 7.927 2.940 -21.988 1.00 75.25 104 ASN A O 1
ATOM 830 N N . ALA A 1 105 ? 8.239 2.991 -19.774 1.00 81.88 105 ALA A N 1
ATOM 831 C CA . ALA A 1 105 ? 7.789 1.628 -19.502 1.00 81.88 105 ALA A CA 1
ATOM 832 C C . ALA A 1 105 ? 6.264 1.559 -19.302 1.00 81.88 105 ALA A C 1
ATOM 834 O O . ALA A 1 105 ? 5.776 1.088 -18.273 1.00 81.88 105 ALA A O 1
ATOM 835 N N . TRP A 1 106 ? 5.492 2.023 -20.291 1.00 86.81 106 TRP A N 1
ATOM 836 C CA . TRP A 1 106 ? 4.026 2.131 -20.209 1.00 86.81 106 TRP A CA 1
ATOM 837 C C . TRP A 1 106 ? 3.323 0.807 -19.892 1.00 86.81 106 TRP A C 1
ATO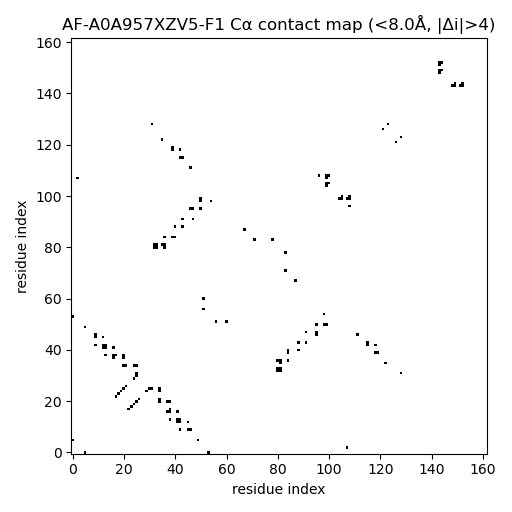M 839 O O . TRP A 1 106 ? 2.396 0.780 -19.087 1.00 86.81 106 TRP A O 1
ATOM 849 N N . ALA A 1 107 ? 3.793 -0.305 -20.465 1.00 89.31 107 ALA A N 1
ATOM 850 C CA . ALA A 1 107 ? 3.239 -1.628 -20.179 1.00 89.31 107 ALA A CA 1
ATOM 851 C C . ALA A 1 107 ? 3.441 -2.034 -18.708 1.00 89.31 107 ALA A C 1
ATOM 853 O O . ALA A 1 107 ? 2.529 -2.563 -18.076 1.00 89.31 107 ALA A O 1
ATOM 854 N N . MET A 1 108 ? 4.616 -1.739 -18.145 1.00 89.44 108 MET A N 1
ATOM 855 C CA . MET A 1 108 ? 4.922 -2.028 -16.743 1.00 89.44 108 MET A CA 1
ATOM 856 C C . MET A 1 108 ? 4.114 -1.128 -15.807 1.00 89.44 108 MET A C 1
ATOM 858 O O . MET A 1 108 ? 3.572 -1.610 -14.817 1.00 89.44 108 MET A O 1
ATOM 862 N N . LEU A 1 109 ? 3.957 0.150 -16.164 1.00 91.62 109 LEU A N 1
ATOM 863 C CA . LEU A 1 109 ? 3.089 1.091 -15.458 1.00 91.62 109 LEU A CA 1
ATOM 864 C C . LEU A 1 109 ? 1.654 0.577 -15.378 1.00 91.62 109 LEU A C 1
ATOM 866 O O . LEU A 1 109 ? 1.099 0.495 -14.281 1.00 91.62 109 LEU A O 1
ATOM 870 N N . LEU A 1 110 ? 1.064 0.199 -16.513 1.00 92.75 110 LEU A N 1
ATOM 871 C CA . LEU A 1 110 ? -0.301 -0.323 -16.549 1.00 92.75 110 LEU A CA 1
ATOM 872 C C . LEU A 1 110 ? -0.434 -1.610 -15.732 1.00 92.75 110 LEU A C 1
ATOM 874 O O . LEU A 1 110 ? -1.369 -1.727 -14.944 1.00 92.75 110 LEU A O 1
ATOM 878 N N . ALA A 1 111 ? 0.519 -2.538 -15.857 1.00 93.75 111 ALA A N 1
ATOM 879 C CA . ALA A 1 111 ? 0.488 -3.800 -15.125 1.00 93.75 111 ALA A CA 1
ATOM 880 C C . ALA A 1 111 ? 0.569 -3.603 -13.601 1.00 93.75 111 ALA A C 1
ATOM 882 O O . ALA A 1 111 ? -0.179 -4.238 -12.861 1.00 93.75 111 ALA A O 1
ATOM 883 N N . VAL A 1 112 ? 1.434 -2.704 -13.122 1.00 93.62 112 VAL A N 1
ATOM 884 C CA . VAL A 1 112 ? 1.573 -2.421 -11.684 1.00 93.62 112 VAL A CA 1
ATOM 885 C C . VAL A 1 112 ? 0.331 -1.726 -11.130 1.00 93.62 112 VAL A C 1
ATOM 887 O O . VAL A 1 112 ? -0.189 -2.143 -10.096 1.00 93.62 112 VAL A O 1
ATOM 890 N N . ASN A 1 113 ? -0.193 -0.710 -11.823 1.00 94.94 113 ASN A N 1
ATOM 891 C CA . ASN A 1 113 ? -1.425 -0.039 -11.393 1.00 94.94 113 ASN A CA 1
ATOM 892 C C . ASN A 1 113 ? -2.610 -1.016 -11.383 1.00 94.94 113 ASN A C 1
ATOM 894 O O . ASN A 1 113 ? -3.375 -1.039 -10.420 1.00 94.94 113 ASN A O 1
ATOM 898 N N . ALA A 1 114 ? -2.726 -1.871 -12.403 1.00 95.81 114 ALA A N 1
ATOM 899 C CA . ALA A 1 114 ? -3.742 -2.917 -12.448 1.00 95.81 114 ALA A CA 1
ATOM 900 C C . ALA A 1 114 ? -3.592 -3.917 -11.291 1.00 95.81 114 ALA A C 1
ATOM 902 O O . ALA A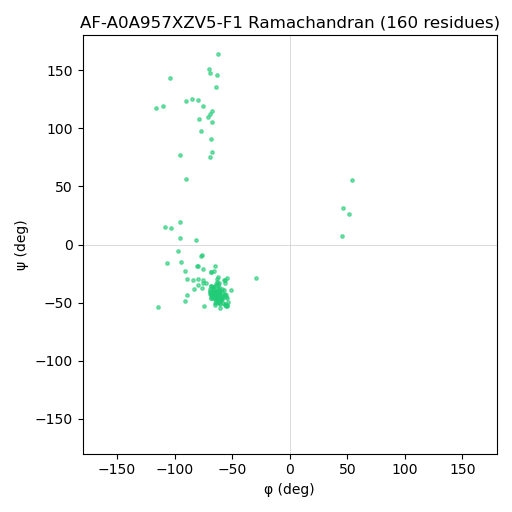 1 114 ? -4.593 -4.284 -10.683 1.00 95.81 114 ALA A O 1
ATOM 903 N N . ALA A 1 115 ? -2.366 -4.317 -10.939 1.00 95.38 115 ALA A N 1
ATOM 904 C CA . ALA A 1 115 ? -2.115 -5.221 -9.817 1.00 95.38 115 ALA A CA 1
ATOM 905 C C . ALA A 1 115 ? -2.505 -4.600 -8.467 1.00 95.38 115 ALA A C 1
ATOM 907 O O . ALA A 1 115 ? -3.151 -5.261 -7.656 1.00 95.38 115 ALA A O 1
ATOM 908 N N . ILE A 1 116 ? -2.176 -3.322 -8.242 1.00 94.69 116 ILE A N 1
ATOM 909 C CA . ILE A 1 116 ? -2.580 -2.592 -7.030 1.00 94.69 116 ILE A CA 1
ATOM 910 C C . ILE A 1 116 ? -4.108 -2.527 -6.940 1.00 94.69 116 ILE A C 1
ATOM 912 O O . ILE A 1 116 ? -4.673 -2.874 -5.904 1.00 94.69 116 ILE A O 1
ATOM 916 N N . ILE A 1 117 ? -4.781 -2.140 -8.028 1.00 94.88 117 ILE A N 1
ATOM 917 C CA . ILE A 1 117 ? -6.249 -2.087 -8.079 1.00 94.88 117 ILE A CA 1
ATOM 918 C C . ILE A 1 117 ? -6.846 -3.473 -7.830 1.00 94.88 117 ILE A C 1
ATOM 920 O O . ILE A 1 117 ? -7.788 -3.588 -7.053 1.00 94.88 117 ILE A O 1
ATOM 924 N N . ALA A 1 118 ? -6.292 -4.525 -8.438 1.00 94.25 118 ALA A N 1
ATOM 925 C CA . ALA A 1 118 ? -6.768 -5.891 -8.259 1.00 94.25 118 ALA A CA 1
ATOM 926 C C . ALA A 1 118 ? -6.663 -6.343 -6.798 1.00 94.25 118 ALA A C 1
ATOM 928 O O . ALA A 1 118 ? -7.635 -6.872 -6.265 1.00 94.25 118 ALA A O 1
ATOM 929 N N . VAL A 1 119 ? -5.533 -6.085 -6.126 1.00 93.00 119 VAL A N 1
ATOM 930 C CA . VAL A 1 119 ? -5.393 -6.402 -4.697 1.00 93.00 119 VAL A CA 1
ATOM 931 C C . VAL A 1 119 ? -6.405 -5.623 -3.869 1.00 93.00 119 VAL A C 1
ATOM 933 O O . VAL A 1 119 ? -7.122 -6.235 -3.087 1.00 93.00 119 VAL A O 1
ATOM 936 N N . LEU A 1 120 ? -6.513 -4.304 -4.050 1.00 91.50 120 LEU A N 1
ATOM 937 C CA . LEU A 1 120 ? -7.471 -3.498 -3.286 1.00 91.50 120 LEU A CA 1
ATOM 938 C C . LEU A 1 120 ? -8.911 -3.951 -3.520 1.00 91.50 120 LEU A C 1
ATOM 940 O O . LEU A 1 120 ? -9.675 -4.065 -2.570 1.00 91.50 120 LEU A O 1
ATOM 944 N N . PHE A 1 121 ? -9.262 -4.279 -4.761 1.00 90.38 121 PHE A N 1
ATOM 945 C CA . PHE A 1 121 ? -10.587 -4.770 -5.110 1.00 90.38 121 PHE A CA 1
ATOM 946 C C . PHE A 1 121 ? -10.889 -6.135 -4.483 1.00 90.38 121 PHE A C 1
ATOM 948 O O . PHE A 1 121 ? -11.980 -6.331 -3.952 1.00 90.38 121 PHE A O 1
ATOM 955 N N . VAL A 1 122 ? -9.936 -7.073 -4.509 1.00 89.44 122 VAL A N 1
ATOM 956 C CA . VAL A 1 122 ? -10.075 -8.381 -3.844 1.00 89.44 122 VAL A CA 1
ATOM 957 C C . VAL A 1 122 ? -10.207 -8.199 -2.335 1.00 89.44 122 VAL A C 1
ATOM 959 O O . VAL A 1 122 ? -11.091 -8.803 -1.731 1.00 89.44 122 VAL A O 1
ATOM 962 N N . LEU A 1 123 ? -9.388 -7.328 -1.736 1.00 85.56 123 LEU A N 1
ATOM 963 C CA . LEU A 1 123 ? -9.488 -7.000 -0.317 1.00 85.56 123 LEU A CA 1
ATOM 964 C C . LEU A 1 123 ? -10.869 -6.432 0.024 1.00 85.56 123 LEU A C 1
ATOM 966 O O . LEU A 1 123 ? -11.462 -6.886 0.995 1.00 85.56 123 LEU A O 1
ATOM 970 N N . GLU A 1 124 ? -11.393 -5.502 -0.781 1.00 82.94 124 GLU A N 1
ATOM 971 C CA . GLU A 1 124 ? -12.707 -4.866 -0.594 1.00 82.94 124 GLU A CA 1
ATOM 972 C C . GLU A 1 124 ? -13.874 -5.854 -0.769 1.00 82.94 124 GLU A C 1
ATOM 974 O O . GLU A 1 124 ? -14.835 -5.836 0.002 1.00 82.94 124 GLU A O 1
ATOM 979 N N . ARG A 1 125 ? -13.794 -6.744 -1.767 1.00 76.38 125 ARG A N 1
ATOM 980 C CA . ARG A 1 125 ? -14.906 -7.615 -2.174 1.00 76.38 125 ARG A CA 1
ATOM 981 C C . ARG A 1 125 ? -14.960 -8.952 -1.439 1.00 76.38 125 ARG A C 1
ATOM 983 O O . ARG A 1 125 ? -16.051 -9.378 -1.065 1.00 76.38 125 ARG A O 1
ATOM 990 N N . GLU A 1 126 ? -13.833 -9.635 -1.250 1.00 63.03 126 GLU A N 1
ATOM 991 C CA . GLU A 1 126 ? -13.836 -10.984 -0.660 1.00 63.03 126 GLU A CA 1
ATOM 992 C C . GLU A 1 126 ? -13.958 -10.983 0.867 1.00 63.03 126 GLU A C 1
ATOM 994 O O . GLU A 1 126 ? -14.352 -11.994 1.449 1.00 63.03 126 GLU A O 1
ATOM 999 N N . TRP A 1 127 ? -13.679 -9.860 1.539 1.00 60.38 127 TRP A N 1
ATOM 1000 C CA . TRP A 1 127 ? -13.658 -9.821 3.005 1.00 60.38 127 TRP A CA 1
ATOM 1001 C C . TRP A 1 127 ? -14.950 -9.356 3.686 1.00 60.38 127 TRP A C 1
ATOM 1003 O O . TRP A 1 127 ? -14.987 -9.276 4.918 1.00 60.38 127 TRP A O 1
ATOM 1013 N N . GLY A 1 128 ? -16.027 -9.135 2.918 1.00 49.59 128 GLY A N 1
ATOM 1014 C CA . GLY A 1 128 ? -17.378 -8.952 3.456 1.00 49.59 128 GLY A CA 1
ATOM 1015 C C . GLY A 1 128 ? -17.447 -7.855 4.518 1.00 49.59 128 GLY A C 1
ATOM 1016 O O . GLY A 1 128 ? -17.863 -8.112 5.653 1.00 49.59 128 GLY A O 1
ATOM 1017 N N . PHE A 1 129 ? -16.997 -6.650 4.166 1.00 51.50 129 PHE A N 1
ATOM 1018 C CA . PHE A 1 129 ? -17.049 -5.470 5.025 1.00 51.50 129 PHE A CA 1
ATOM 1019 C C . PHE A 1 129 ? -18.503 -5.025 5.244 1.00 51.50 129 PHE A C 1
ATOM 1021 O O . PHE A 1 129 ? -18.987 -4.087 4.619 1.00 51.50 129 PHE A O 1
ATOM 1028 N N . HIS A 1 130 ? -19.219 -5.695 6.148 1.00 47.78 130 HIS A N 1
ATOM 1029 C CA . HIS A 1 130 ? -20.362 -5.065 6.795 1.00 47.78 130 HIS A CA 1
ATOM 1030 C C . HIS A 1 130 ? -19.803 -3.973 7.701 1.00 47.78 130 HIS A C 1
ATOM 1032 O O . HIS A 1 130 ? -19.048 -4.241 8.637 1.00 47.78 130 HIS A O 1
ATOM 1038 N N . TYR A 1 131 ? -20.098 -2.732 7.334 1.00 50.44 131 TYR A N 1
ATOM 1039 C CA . TYR A 1 131 ? -19.683 -1.542 8.054 1.00 50.44 131 TYR A CA 1
ATOM 1040 C C . TYR A 1 131 ? -20.407 -1.488 9.398 1.00 50.44 131 TYR A C 1
ATOM 1042 O O . TYR A 1 131 ? -21.488 -0.915 9.506 1.00 50.44 131 TYR A O 1
ATOM 1050 N N . GLU A 1 132 ? -19.808 -2.060 10.438 1.00 52.25 132 GLU A N 1
ATOM 1051 C CA . GLU A 1 132 ? -20.194 -1.705 11.797 1.00 52.25 132 GLU A CA 1
ATOM 1052 C C . GLU A 1 132 ? -19.568 -0.348 12.116 1.00 52.25 132 GLU A C 1
ATOM 1054 O O . GLU A 1 132 ? -18.378 -0.227 12.412 1.00 52.25 132 GLU A O 1
ATOM 1059 N N . GLN A 1 133 ? -20.368 0.709 11.969 1.00 53.97 133 GLN A N 1
ATOM 1060 C CA . GLN A 1 133 ? -20.013 2.009 12.515 1.00 53.97 133 GLN A CA 1
ATOM 1061 C C . GLN A 1 133 ? -20.061 1.897 14.039 1.00 53.97 133 GLN A C 1
ATOM 1063 O O . GLN A 1 133 ? -21.136 1.844 14.630 1.00 53.97 133 GLN A O 1
ATOM 1068 N N . SER A 1 134 ? -18.893 1.844 14.679 1.00 59.31 134 SER A N 1
ATOM 1069 C CA . SER A 1 134 ? -18.808 1.971 16.131 1.00 59.31 134 SER A CA 1
ATOM 1070 C C . SER A 1 134 ? -18.899 3.447 16.500 1.00 59.31 134 SER A C 1
ATOM 1072 O O . SER A 1 134 ? -18.130 4.270 15.996 1.00 59.31 134 SER A O 1
ATOM 1074 N N . LYS A 1 135 ? -19.855 3.788 17.361 1.00 63.00 135 LYS A N 1
ATOM 1075 C CA . LYS A 1 135 ? -20.001 5.126 17.927 1.00 63.00 135 LYS A CA 1
ATOM 1076 C C . LYS A 1 135 ? -19.775 5.020 19.425 1.00 63.00 135 LYS A C 1
ATOM 1078 O O . LYS A 1 135 ? -20.552 4.364 20.112 1.00 63.00 135 LYS A O 1
ATOM 1083 N N . ASP A 1 136 ? -18.740 5.689 19.926 1.00 68.12 136 ASP A N 1
ATOM 1084 C CA . ASP A 1 136 ? -18.556 5.835 21.366 1.00 68.12 136 ASP A CA 1
ATOM 1085 C C . ASP A 1 136 ? -19.676 6.721 21.917 1.00 68.12 136 ASP A C 1
ATOM 1087 O O . ASP A 1 136 ? -19.800 7.902 21.576 1.00 68.12 136 ASP A O 1
ATOM 1091 N N . ILE A 1 137 ? -20.525 6.132 22.755 1.00 77.88 137 ILE A N 1
ATOM 1092 C CA . ILE A 1 137 ? -21.626 6.821 23.423 1.00 77.88 137 ILE A CA 1
ATOM 1093 C C . ILE A 1 137 ? -21.262 6.911 24.895 1.00 77.88 137 ILE A C 1
ATOM 1095 O O . ILE A 1 137 ? -21.109 5.899 25.578 1.00 77.88 137 ILE A O 1
ATOM 1099 N N . ARG A 1 138 ? -21.144 8.139 25.403 1.00 79.44 138 ARG A N 1
ATOM 1100 C CA . ARG A 1 138 ? -21.093 8.356 26.845 1.00 79.44 138 ARG A CA 1
ATOM 1101 C C . ARG A 1 138 ? -22.487 8.064 27.390 1.00 79.44 138 ARG A C 1
ATOM 1103 O O . ARG A 1 138 ? -23.430 8.773 27.059 1.00 79.44 138 ARG A O 1
ATOM 1110 N N . TYR A 1 139 ? -22.613 6.961 28.121 1.00 83.62 139 TYR A N 1
ATOM 1111 C CA . TYR A 1 139 ? -23.903 6.488 28.598 1.00 83.62 139 TYR A CA 1
ATOM 1112 C C . TYR A 1 139 ? -24.224 7.073 29.971 1.00 83.62 139 TYR A C 1
ATOM 1114 O O . TYR A 1 139 ? -23.454 6.912 30.917 1.00 83.62 139 TYR A O 1
ATOM 1122 N N . ASP A 1 140 ? -25.368 7.745 30.068 1.00 85.06 140 ASP A N 1
ATOM 1123 C CA . ASP A 1 140 ? -25.722 8.532 31.251 1.00 85.06 140 ASP A CA 1
ATOM 1124 C C . ASP A 1 140 ? -26.504 7.711 32.298 1.00 85.06 140 ASP A C 1
ATOM 1126 O O . ASP A 1 140 ? -26.495 8.047 33.481 1.00 85.06 140 ASP A O 1
ATOM 1130 N N . GLN A 1 141 ? -27.161 6.612 31.897 1.00 83.25 141 GLN A N 1
ATOM 1131 C CA . GLN A 1 141 ? -27.970 5.765 32.789 1.00 83.25 141 GLN A CA 1
ATOM 1132 C C . GLN A 1 141 ? -27.184 4.562 33.327 1.00 83.25 141 GLN A C 1
ATOM 1134 O O . GLN A 1 141 ? -27.380 3.420 32.917 1.00 83.25 141 GLN A O 1
ATOM 1139 N N . VAL A 1 142 ? -26.315 4.803 34.309 1.00 83.06 142 VAL A N 1
ATOM 1140 C CA . VAL A 1 142 ? -25.450 3.767 34.918 1.00 83.06 142 VAL A CA 1
ATOM 1141 C C . VAL A 1 142 ? -26.244 2.558 35.452 1.00 83.06 142 VAL A C 1
ATOM 1143 O O . VAL A 1 142 ? -25.763 1.429 35.432 1.00 83.06 142 VAL A O 1
ATOM 1146 N N . GLU A 1 143 ? -27.496 2.768 35.856 1.00 82.50 143 GLU A N 1
ATOM 1147 C CA . GLU A 1 143 ? -28.417 1.747 36.375 1.00 82.50 143 GLU A CA 1
ATOM 1148 C C . GLU A 1 143 ? -28.827 0.667 35.363 1.00 82.50 143 GLU A C 1
ATOM 1150 O O . GLU A 1 143 ? -29.338 -0.374 35.775 1.00 82.50 143 GLU A O 1
ATOM 1155 N N . LEU A 1 144 ? -28.666 0.910 34.058 1.00 82.62 144 LEU A N 1
ATOM 1156 C CA . LEU A 1 144 ? -28.992 -0.052 32.995 1.00 82.62 144 LEU A CA 1
ATOM 1157 C C . LEU A 1 144 ? -27.767 -0.845 32.518 1.00 82.62 144 LEU A C 1
ATOM 1159 O O . LEU A 1 144 ? -27.911 -1.786 31.747 1.00 82.62 144 LEU A O 1
ATOM 1163 N N . VAL A 1 145 ? -26.568 -0.513 33.004 1.00 83.81 145 VAL A N 1
ATOM 1164 C CA . VAL A 1 145 ? -25.304 -1.151 32.590 1.00 83.81 145 VAL A CA 1
ATOM 1165 C C . VAL A 1 145 ? -25.120 -2.541 33.228 1.00 83.81 145 VAL A C 1
ATOM 1167 O O . VAL A 1 145 ? -24.226 -3.292 32.842 1.00 83.81 145 VAL A O 1
ATOM 1170 N N . THR A 1 146 ? -25.963 -2.927 34.191 1.00 88.12 146 THR A N 1
ATOM 1171 C CA . THR A 1 146 ? -25.870 -4.241 34.841 1.00 88.12 146 THR A CA 1
ATOM 1172 C C . THR A 1 146 ? -26.259 -5.392 33.898 1.00 88.12 146 THR A C 1
ATOM 1174 O O . THR A 1 146 ? -27.161 -5.235 33.070 1.00 88.12 146 THR A O 1
ATOM 1177 N N . PRO A 1 147 ? -25.644 -6.587 34.044 1.00 83.69 147 PRO A N 1
ATOM 1178 C CA . PRO A 1 147 ? -25.923 -7.739 33.177 1.00 83.69 147 PRO A CA 1
ATOM 1179 C C . PRO A 1 147 ? -27.404 -8.142 33.144 1.00 83.69 147 PRO A C 1
ATOM 1181 O O . PRO A 1 147 ? -27.912 -8.569 32.111 1.00 83.69 147 PRO A O 1
ATOM 1184 N N . GLU A 1 148 ? -28.118 -7.963 34.258 1.00 87.00 148 GLU A N 1
ATOM 1185 C CA . GLU A 1 148 ? -29.542 -8.300 34.394 1.00 87.00 148 GLU A CA 1
ATOM 1186 C C . GLU A 1 148 ? -30.464 -7.400 33.558 1.00 87.00 148 GLU A C 1
ATOM 1188 O O . GLU A 1 148 ? -31.578 -7.798 33.219 1.00 87.00 148 GLU A O 1
ATOM 1193 N N . ARG A 1 149 ? -30.017 -6.183 33.221 1.00 86.69 149 ARG A 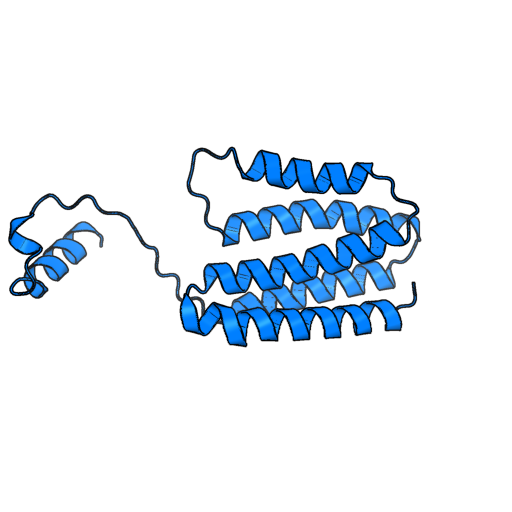N 1
ATOM 1194 C CA . ARG A 1 149 ? -30.811 -5.168 32.509 1.00 86.69 149 ARG A CA 1
ATOM 1195 C C . ARG A 1 149 ? -30.357 -4.953 31.070 1.00 86.69 149 ARG A C 1
ATOM 1197 O O . ARG A 1 149 ? -30.796 -4.003 30.426 1.00 86.69 149 ARG A O 1
ATOM 1204 N N . TYR A 1 150 ? -29.557 -5.876 30.539 1.00 84.25 150 TYR A N 1
ATOM 1205 C CA . TYR A 1 150 ? -29.020 -5.810 29.182 1.00 84.25 150 TYR A CA 1
ATOM 1206 C C . TYR A 1 150 ? -30.097 -5.564 28.112 1.00 84.25 150 TYR A C 1
ATOM 1208 O O . TYR A 1 150 ? -29.886 -4.771 27.201 1.00 84.25 150 TYR A O 1
ATOM 1216 N N . GLY A 1 151 ? -31.281 -6.176 28.249 1.00 87.44 151 GLY A N 1
ATOM 1217 C CA . GLY A 1 151 ? -32.400 -5.937 27.330 1.00 87.44 151 GLY A CA 1
ATOM 1218 C C . GLY A 1 151 ? -32.888 -4.483 27.338 1.00 87.44 151 GLY A C 1
ATOM 1219 O O . GLY A 1 151 ? -33.035 -3.877 26.282 1.00 87.44 151 GLY A O 1
ATOM 1220 N N . ALA A 1 152 ? -33.057 -3.898 28.527 1.00 86.25 152 ALA A N 1
ATOM 1221 C CA . ALA A 1 152 ? -33.491 -2.510 28.682 1.00 86.25 152 ALA A CA 1
ATOM 1222 C C . ALA A 1 152 ? -32.423 -1.506 28.209 1.00 86.25 152 ALA A C 1
ATOM 1224 O O . ALA A 1 152 ? -32.764 -0.486 27.613 1.00 86.25 152 ALA A O 1
ATOM 1225 N N . LEU A 1 153 ? -31.140 -1.820 28.421 1.00 89.06 153 LEU A N 1
ATOM 1226 C CA . LEU A 1 153 ? -30.016 -1.059 27.871 1.00 89.06 153 LEU A CA 1
ATOM 1227 C C . LEU A 1 153 ? -30.053 -1.037 26.340 1.00 89.06 153 LEU A C 1
ATOM 1229 O O . LEU A 1 153 ? -29.920 0.020 25.728 1.00 89.06 153 LEU A O 1
ATOM 1233 N N . LEU A 1 154 ? -30.247 -2.202 25.715 1.00 87.88 154 LEU A N 1
ATOM 1234 C CA . LEU A 1 154 ? -30.240 -2.327 24.259 1.00 87.88 154 LEU A CA 1
ATOM 1235 C C . LEU A 1 154 ? -31.431 -1.600 23.615 1.00 87.88 154 LEU A C 1
ATOM 1237 O O . LEU A 1 154 ? -31.275 -0.987 22.558 1.00 87.88 154 LEU A O 1
ATOM 1241 N N . ASP A 1 155 ? -32.597 -1.630 24.264 1.00 89.38 155 ASP A N 1
ATOM 1242 C CA . ASP A 1 155 ? -33.795 -0.909 23.822 1.00 89.38 155 ASP A CA 1
ATOM 1243 C C . ASP A 1 155 ? -33.637 0.617 23.929 1.00 89.38 155 ASP A C 1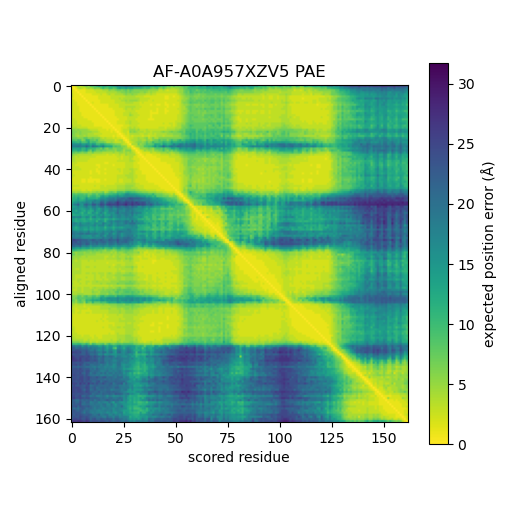
ATOM 1245 O O . ASP A 1 155 ? -34.025 1.340 23.006 1.00 89.38 155 ASP A O 1
ATOM 1249 N N . ASP A 1 156 ? -33.044 1.122 25.018 1.00 88.69 156 ASP A N 1
ATOM 1250 C CA . ASP A 1 156 ? -32.744 2.553 25.175 1.00 88.69 156 ASP A CA 1
ATOM 1251 C C . ASP A 1 156 ? -31.689 3.018 24.159 1.00 88.69 156 ASP A C 1
ATOM 1253 O O . ASP A 1 156 ? -31.876 4.050 23.508 1.00 88.69 156 ASP A O 1
ATOM 1257 N N . LEU A 1 157 ? -30.631 2.225 23.945 1.00 87.44 157 LEU A N 1
ATOM 1258 C CA . LEU A 1 157 ? -29.613 2.518 22.935 1.00 87.44 157 LEU A CA 1
ATOM 1259 C C . LEU A 1 157 ? -30.224 2.581 21.530 1.00 87.44 157 LEU A C 1
ATOM 1261 O O . LEU A 1 157 ? -30.069 3.607 20.873 1.00 87.44 157 LEU A O 1
ATOM 1265 N N . ARG A 1 158 ? -30.997 1.569 21.105 1.00 86.56 158 ARG A N 1
ATOM 1266 C CA . ARG A 1 158 ? -31.676 1.563 19.791 1.00 86.56 158 ARG A CA 1
ATOM 1267 C C . ARG A 1 158 ? -32.566 2.789 19.588 1.00 86.56 158 ARG A C 1
ATOM 1269 O O . ARG A 1 158 ? -32.511 3.417 18.538 1.00 86.56 158 ARG A O 1
ATOM 1276 N N . ARG A 1 159 ? -33.346 3.181 20.603 1.00 86.88 159 ARG A N 1
ATOM 1277 C CA . ARG A 1 159 ? -34.199 4.383 20.524 1.00 86.88 159 ARG A CA 1
ATOM 1278 C C . ARG A 1 159 ? -33.405 5.675 20.335 1.00 86.88 159 ARG A C 1
ATOM 1280 O O . ARG A 1 159 ? -33.907 6.596 19.697 1.00 86.88 159 ARG A O 1
ATOM 1287 N N . ARG A 1 160 ? -32.209 5.771 20.921 1.00 84.50 160 ARG A N 1
ATOM 1288 C CA . ARG A 1 160 ? -31.383 6.990 20.899 1.00 84.50 160 ARG A CA 1
ATOM 1289 C C . ARG A 1 160 ? -30.442 7.067 19.704 1.00 84.50 160 ARG A C 1
ATOM 1291 O O . ARG A 1 160 ? -30.090 8.170 19.292 1.00 84.50 160 ARG A O 1
ATOM 1298 N N . THR A 1 161 ? -29.993 5.928 19.186 1.00 81.00 161 THR A N 1
ATOM 1299 C CA . THR A 1 161 ? -29.010 5.879 18.095 1.00 81.00 161 THR A CA 1
ATOM 1300 C C . THR A 1 161 ? -29.631 5.757 16.712 1.00 81.00 161 THR A C 1
ATOM 1302 O O . THR A 1 161 ? -28.927 6.057 15.748 1.00 81.00 161 THR A O 1
ATOM 1305 N N . GLY A 1 162 ? -30.919 5.402 16.626 1.00 66.69 162 GLY A N 1
ATOM 1306 C CA . GLY A 1 162 ? -31.594 5.063 15.371 1.00 66.69 162 GLY A CA 1
ATOM 1307 C C . GLY A 1 162 ? -31.467 3.582 15.065 1.00 66.69 162 GLY A C 1
ATOM 1308 O O . GLY A 1 162 ? -30.315 3.095 15.036 1.00 66.69 162 GLY A O 1
#

Secondary structure (DSSP, 8-state):
--HHHHHHHHHHHHHHHHHHIIIIIHHHH--HHHHHHHHHHHHHHHHHHHHHHHTT--THHHHHHHHHHHHHHT-SS---HHHHHHHHHHHHHHHHHHHHHHTT-HHHHHHHHHHHHHHHHHHHHHTT-------------GGG-SGGGHHHHHHHHHHHH-

Sequence (162 aa):
MSFIDLFSGFAINLAIAVMIVRGIYYPIKQDKNYVFTYIAFSTIIYFVMAFLTSAELSVGVGFGLFAIFSVLRYRTSTMSTREMTYLFIVIALPVMNSILMRGNAWAMLLAVNAAIIAVLFVLEREWGFHYEQSKDIRYDQVELVTPERYGALLDDLRRRTG

Solvent-accessible surface area (backbone atoms only — not comparable to full-atom values): 9580 Å² total; per-residue (Å²): 132,56,71,65,60,52,54,52,52,47,50,53,52,49,51,51,46,48,46,49,41,60,71,56,46,39,80,74,66,66,54,63,52,55,51,50,30,53,51,54,48,52,53,53,50,50,55,48,50,60,54,38,74,71,62,81,56,54,74,64,56,62,50,51,55,52,48,53,55,53,60,66,68,71,55,94,62,91,70,52,64,46,60,54,43,53,53,48,51,65,61,47,48,60,59,48,49,56,58,34,56,75,69,69,35,61,70,59,45,51,52,51,54,49,49,54,50,49,51,53,49,47,55,60,62,75,64,67,75,73,82,77,82,83,74,94,70,90,77,85,62,68,88,34,71,44,83,93,33,45,70,62,36,52,53,53,47,46,72,74,70,106